Protein AF-A0A7C7US00-F1 (afdb_monomer)

Foldseek 3Di:
DDPPPQDWFKDKQNHTQDGDDDDDPDPDDDDDDGDDPPVSDDPDDMDIDTDDDDDDDDPDDPPDDPPDDDDDDDDDDDD

Structure (mmCIF, N/CA/C/O backbone):
data_AF-A0A7C7US00-F1
#
_entry.id   AF-A0A7C7US00-F1
#
loop_
_atom_site.group_PDB
_atom_site.id
_atom_site.type_symbol
_atom_site.label_atom_id
_atom_site.label_alt_id
_atom_site.label_comp_id
_atom_site.label_asym_id
_atom_site.label_entity_id
_atom_site.label_seq_id
_atom_site.pdbx_PDB_ins_code
_atom_site.Cartn_x
_atom_site.Cartn_y
_atom_site.Cartn_z
_atom_site.occupancy
_atom_site.B_iso_or_equiv
_atom_site.auth_seq_id
_atom_site.auth_comp_id
_atom_site.auth_asym_id
_atom_site.auth_atom_id
_atom_site.pdbx_PDB_model_num
ATOM 1 N N . MET A 1 1 ? 12.617 10.772 -24.980 1.00 35.09 1 MET A N 1
ATOM 2 C CA . MET A 1 1 ? 12.244 10.699 -23.550 1.00 35.09 1 MET A CA 1
ATOM 3 C C . MET A 1 1 ? 11.040 9.779 -23.439 1.00 35.09 1 MET A C 1
ATOM 5 O O . MET A 1 1 ? 9.961 10.186 -23.840 1.00 35.09 1 MET A O 1
ATOM 9 N N . HIS A 1 2 ? 11.222 8.527 -23.011 1.00 38.31 2 HIS A N 1
ATOM 10 C CA . HIS A 1 2 ? 10.087 7.634 -22.763 1.00 38.31 2 HIS A CA 1
ATOM 11 C C . HIS A 1 2 ? 9.559 7.920 -21.360 1.00 38.31 2 HIS A C 1
ATOM 13 O O . HIS A 1 2 ? 10.272 7.747 -20.374 1.00 38.31 2 HIS A O 1
ATOM 19 N N . ASN A 1 3 ? 8.334 8.431 -21.299 1.00 37.75 3 ASN A N 1
ATOM 20 C CA . ASN A 1 3 ? 7.618 8.705 -20.066 1.00 37.75 3 ASN A CA 1
ATOM 21 C C . ASN A 1 3 ? 7.148 7.354 -19.507 1.00 37.75 3 ASN A C 1
ATOM 23 O O . ASN A 1 3 ? 6.085 6.858 -19.873 1.00 37.75 3 ASN A O 1
ATOM 27 N N . LEU A 1 4 ? 7.998 6.699 -18.710 1.00 46.97 4 LEU A N 1
ATOM 28 C CA . LEU A 1 4 ? 7.604 5.524 -17.941 1.00 46.97 4 LEU A CA 1
ATOM 29 C C . LEU A 1 4 ? 6.605 6.020 -16.899 1.00 46.97 4 LEU A C 1
ATOM 31 O O . LEU A 1 4 ? 7.004 6.590 -15.884 1.00 46.97 4 LEU A O 1
ATOM 35 N N . ALA A 1 5 ? 5.311 5.877 -17.190 1.00 48.97 5 ALA A N 1
ATOM 36 C CA . ALA A 1 5 ? 4.265 6.142 -16.218 1.00 48.97 5 ALA A CA 1
ATOM 37 C C . ALA A 1 5 ? 4.654 5.436 -14.909 1.00 48.97 5 ALA A C 1
ATOM 39 O O . ALA A 1 5 ? 4.939 4.238 -14.906 1.00 48.97 5 ALA A O 1
ATOM 40 N N . GLN A 1 6 ? 4.756 6.191 -13.814 1.00 56.06 6 GLN A N 1
ATOM 41 C CA . GLN A 1 6 ? 5.014 5.618 -12.499 1.00 56.06 6 GLN A CA 1
ATOM 42 C C . GLN A 1 6 ? 3.802 4.771 -12.124 1.00 56.06 6 GLN A C 1
ATOM 44 O O . GLN A 1 6 ? 2.743 5.298 -11.807 1.00 56.06 6 GLN A O 1
ATOM 49 N N . THR A 1 7 ? 3.940 3.458 -12.226 1.00 67.50 7 THR A N 1
ATOM 50 C CA . THR A 1 7 ? 2.816 2.524 -12.105 1.00 67.50 7 THR A CA 1
ATOM 51 C C . THR A 1 7 ? 2.980 1.566 -10.925 1.00 67.50 7 THR A C 1
ATOM 53 O O . THR A 1 7 ? 2.180 0.653 -10.754 1.00 67.50 7 THR A O 1
ATOM 56 N N . ASN A 1 8 ? 3.994 1.768 -10.076 1.00 81.44 8 ASN A N 1
ATOM 57 C CA . ASN A 1 8 ? 4.104 1.041 -8.815 1.00 81.44 8 ASN A CA 1
ATOM 58 C C . ASN A 1 8 ? 3.260 1.760 -7.760 1.00 81.44 8 ASN A C 1
ATOM 60 O O . ASN A 1 8 ? 3.651 2.838 -7.320 1.00 81.44 8 ASN A O 1
ATOM 64 N N . ALA A 1 9 ? 2.115 1.211 -7.373 1.00 88.44 9 ALA A N 1
ATOM 65 C CA . ALA A 1 9 ? 1.162 1.883 -6.496 1.00 88.44 9 ALA A CA 1
ATOM 66 C C . ALA A 1 9 ? 1.180 1.306 -5.077 1.00 88.44 9 ALA A C 1
ATOM 68 O O . ALA A 1 9 ? 1.418 0.117 -4.871 1.00 88.44 9 ALA A O 1
ATOM 69 N N . VAL A 1 10 ? 0.893 2.158 -4.095 1.00 91.56 10 VAL A N 1
ATOM 70 C CA . VAL A 1 10 ? 0.672 1.769 -2.700 1.00 91.56 10 VAL A CA 1
ATOM 71 C C . VAL A 1 10 ? -0.742 2.153 -2.314 1.00 91.56 10 VAL A C 1
ATOM 73 O O . VAL A 1 10 ? -1.124 3.320 -2.423 1.00 91.56 10 VAL A O 1
ATOM 76 N N . ARG A 1 11 ? -1.513 1.183 -1.832 1.00 95.12 11 ARG A N 1
ATOM 77 C CA . ARG A 1 11 ? -2.876 1.381 -1.342 1.00 95.12 11 ARG A CA 1
ATOM 78 C C . ARG A 1 11 ? -2.985 0.972 0.119 1.00 95.12 11 ARG A C 1
ATOM 80 O O . ARG A 1 11 ? -2.366 -0.003 0.532 1.00 95.12 11 ARG A O 1
ATOM 87 N N . LEU A 1 12 ? -3.804 1.694 0.873 1.00 96.44 12 LEU A N 1
ATOM 88 C CA . LEU A 1 12 ? -4.233 1.333 2.218 1.00 96.44 12 LEU A CA 1
ATOM 89 C C . LEU A 1 12 ? -5.741 1.142 2.197 1.00 96.44 12 LEU A C 1
ATOM 91 O O . LEU A 1 12 ? -6.455 2.079 1.843 1.00 96.44 12 LEU A O 1
ATOM 95 N N . ASN A 1 13 ? -6.225 -0.033 2.597 1.00 96.38 13 ASN A N 1
ATOM 96 C CA . ASN A 1 13 ? -7.660 -0.321 2.630 1.00 96.38 13 ASN A CA 1
ATOM 97 C C . ASN A 1 13 ? -8.342 0.027 1.287 1.00 96.38 13 ASN A C 1
ATOM 99 O O . ASN A 1 13 ? -9.329 0.763 1.259 1.00 96.38 13 ASN A O 1
ATOM 103 N N . ASP A 1 14 ? -7.747 -0.442 0.183 1.00 94.75 14 ASP A N 1
ATOM 104 C CA . ASP A 1 14 ? -8.129 -0.200 -1.222 1.00 94.75 14 ASP A CA 1
ATOM 105 C C . ASP A 1 14 ? -7.955 1.231 -1.753 1.00 94.75 14 ASP A C 1
ATOM 107 O O . ASP A 1 14 ? -8.106 1.474 -2.954 1.00 94.75 14 ASP A O 1
ATOM 111 N N . GLN A 1 15 ? -7.575 2.183 -0.905 1.00 95.81 15 GLN A N 1
ATOM 112 C CA . GLN A 1 15 ? -7.429 3.588 -1.272 1.00 95.81 15 GLN A CA 1
ATOM 113 C C . GLN A 1 15 ? -5.971 3.933 -1.568 1.00 95.81 15 GLN A C 1
ATOM 115 O O . GLN A 1 15 ? -5.067 3.578 -0.814 1.00 95.81 15 GLN A O 1
ATOM 120 N N . LEU A 1 16 ? -5.734 4.635 -2.676 1.00 94.06 16 LEU A N 1
ATOM 121 C CA . LEU A 1 16 ? -4.391 5.002 -3.125 1.00 94.06 16 LEU A CA 1
ATOM 122 C C . LEU A 1 16 ? -3.727 5.978 -2.141 1.00 94.06 16 LEU A C 1
ATOM 124 O O . LEU A 1 16 ? -4.234 7.074 -1.916 1.00 94.06 16 LEU A O 1
ATOM 128 N N . LEU A 1 17 ? -2.562 5.598 -1.613 1.00 93.81 17 LEU A N 1
ATOM 129 C CA . LEU A 1 17 ? -1.682 6.489 -0.853 1.00 93.81 17 LEU A CA 1
ATOM 130 C C . LEU A 1 17 ? -0.693 7.230 -1.759 1.00 93.81 17 LEU A C 1
ATOM 132 O O . LEU A 1 17 ? -0.322 8.367 -1.473 1.00 93.81 17 LEU A O 1
ATOM 136 N N . GLY A 1 18 ? -0.249 6.590 -2.841 1.00 91.75 18 GLY A N 1
ATOM 137 C CA . GLY A 1 18 ? 0.675 7.181 -3.802 1.00 91.75 18 GLY A CA 1
ATOM 138 C C . GLY A 1 18 ? 1.450 6.135 -4.591 1.00 91.75 18 GLY A C 1
ATOM 139 O O . GLY A 1 18 ? 1.098 4.955 -4.601 1.00 91.75 18 GLY A O 1
ATOM 140 N N . TYR A 1 19 ? 2.517 6.584 -5.247 1.00 86.94 19 TYR A N 1
ATOM 141 C CA . TYR A 1 19 ? 3.351 5.746 -6.101 1.00 86.94 19 TYR A CA 1
ATOM 142 C C . TYR A 1 19 ? 4.747 5.566 -5.507 1.00 86.94 19 TYR A C 1
ATOM 144 O O . TYR A 1 19 ? 5.321 6.492 -4.929 1.00 86.94 19 TYR A O 1
ATOM 152 N N . LEU A 1 20 ? 5.299 4.364 -5.654 1.00 82.44 20 LEU A N 1
ATOM 153 C CA . LEU A 1 20 ? 6.708 4.100 -5.397 1.00 82.44 20 LEU A CA 1
ATOM 154 C C . LEU A 1 20 ? 7.556 4.668 -6.542 1.00 82.44 20 LEU A C 1
ATOM 156 O O . LEU A 1 20 ? 7.099 4.698 -7.690 1.00 82.44 20 LEU A O 1
ATOM 160 N N . PRO A 1 21 ? 8.809 5.071 -6.266 1.00 74.81 21 PRO A N 1
ATOM 161 C CA . PRO A 1 21 ? 9.728 5.472 -7.320 1.00 74.81 21 PRO A CA 1
ATOM 162 C C . PRO A 1 21 ? 9.876 4.356 -8.365 1.00 74.81 21 PRO A C 1
ATOM 164 O O . PRO A 1 21 ? 9.919 3.166 -8.036 1.00 74.81 21 PRO A O 1
ATOM 167 N N . ALA A 1 22 ? 9.947 4.753 -9.636 1.00 65.69 22 ALA A N 1
ATOM 168 C CA . ALA A 1 22 ? 10.267 3.835 -10.719 1.00 65.69 22 ALA A CA 1
ATOM 169 C C . ALA A 1 22 ? 11.681 3.279 -10.496 1.00 65.69 22 ALA A C 1
ATOM 171 O O . ALA A 1 22 ? 12.616 4.031 -10.218 1.00 65.69 22 ALA A O 1
ATOM 172 N N . ARG A 1 23 ? 11.817 1.956 -10.578 1.00 58.56 23 ARG A N 1
ATOM 173 C CA . ARG A 1 23 ? 13.082 1.263 -10.341 1.00 58.56 23 ARG A CA 1
ATOM 174 C C . ARG A 1 23 ? 14.038 1.465 -11.524 1.00 58.56 23 ARG A C 1
ATOM 176 O O . ARG A 1 23 ? 13.638 1.286 -12.672 1.00 58.56 23 ARG A O 1
ATOM 183 N N . ASP A 1 24 ? 15.301 1.766 -11.234 1.00 57.06 24 ASP A N 1
ATOM 184 C CA . ASP A 1 24 ? 16.430 1.503 -12.128 1.00 57.06 24 ASP A CA 1
ATOM 185 C C . ASP A 1 24 ? 16.862 0.030 -11.981 1.00 57.06 24 ASP A C 1
ATOM 187 O O . ASP A 1 24 ? 16.627 -0.593 -10.954 1.00 57.06 24 ASP A O 1
ATOM 191 N N . ASN A 1 25 ? 17.467 -0.604 -12.988 1.00 57.78 25 ASN A N 1
ATOM 192 C CA . ASN A 1 25 ? 17.715 -2.063 -12.965 1.00 57.78 25 ASN A CA 1
ATOM 193 C C . ASN A 1 25 ? 18.631 -2.569 -11.814 1.00 57.78 25 ASN A C 1
ATOM 195 O O . ASN A 1 25 ? 18.898 -3.769 -11.722 1.00 57.78 25 ASN A O 1
ATOM 199 N N . ALA A 1 26 ? 19.089 -1.695 -10.913 1.00 60.38 26 ALA A N 1
ATOM 200 C CA . ALA A 1 26 ? 19.892 -2.019 -9.745 1.00 60.38 26 ALA A CA 1
ATOM 201 C C . ALA A 1 26 ? 19.044 -2.580 -8.576 1.00 60.38 26 ALA A C 1
ATOM 203 O O . ALA 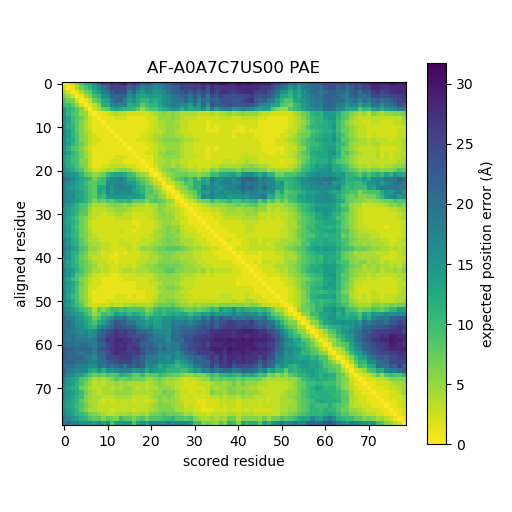A 1 26 ? 17.906 -2.159 -8.337 1.00 60.38 26 ALA A O 1
ATOM 204 N N . PRO A 1 27 ? 19.524 -3.601 -7.844 1.00 63.06 27 PRO A N 1
ATOM 205 C CA . PRO A 1 27 ? 18.891 -4.051 -6.606 1.00 63.06 27 PRO A CA 1
ATOM 206 C C . PRO A 1 27 ? 19.153 -3.026 -5.496 1.00 63.06 27 PRO A C 1
ATOM 208 O O . PRO A 1 27 ? 20.238 -2.980 -4.922 1.00 63.06 27 PRO A O 1
ATOM 211 N N . THR A 1 28 ? 18.147 -2.209 -5.189 1.00 73.19 28 THR A N 1
ATOM 212 C CA . THR A 1 28 ? 18.281 -1.096 -4.243 1.00 73.19 28 THR A CA 1
ATOM 213 C C . THR A 1 28 ? 17.162 -1.132 -3.208 1.00 73.19 28 THR A C 1
ATOM 215 O O . THR A 1 28 ? 15.996 -1.350 -3.537 1.00 73.19 28 THR A O 1
ATOM 218 N N . TRP A 1 29 ? 17.507 -0.887 -1.941 1.00 81.69 29 TRP A N 1
ATOM 219 C CA . TRP A 1 29 ? 16.519 -0.629 -0.895 1.00 81.69 29 TRP A CA 1
ATOM 220 C C . TRP A 1 29 ? 16.011 0.807 -1.005 1.00 81.69 29 TRP A C 1
ATOM 222 O O . TRP A 1 29 ? 16.802 1.743 -0.904 1.00 81.69 29 TRP A O 1
ATOM 232 N N . VAL A 1 30 ? 14.697 0.981 -1.131 1.00 81.19 30 VAL A N 1
ATOM 233 C CA . VAL A 1 30 ? 14.046 2.298 -1.113 1.00 81.19 30 VAL A CA 1
ATOM 234 C C . VAL A 1 30 ? 13.243 2.485 0.173 1.00 81.19 30 VAL A C 1
ATOM 236 O O . VAL A 1 30 ? 12.618 1.547 0.668 1.00 81.19 30 VAL A O 1
ATOM 239 N N . SER A 1 31 ? 13.268 3.702 0.714 1.00 87.81 31 SER A N 1
ATOM 240 C CA . SER A 1 31 ? 12.453 4.110 1.861 1.00 87.81 31 SER A CA 1
ATOM 241 C C . SER A 1 31 ? 11.488 5.195 1.411 1.00 87.81 31 SER A C 1
ATOM 243 O O . SER A 1 31 ? 11.910 6.201 0.847 1.00 87.81 31 SER A O 1
ATOM 245 N N . VAL A 1 32 ? 10.202 4.999 1.682 1.00 88.75 32 VAL A N 1
ATOM 246 C CA . VAL A 1 32 ? 9.134 5.941 1.338 1.00 88.75 32 VAL A CA 1
ATOM 247 C C . VAL A 1 32 ? 8.224 6.147 2.542 1.00 88.75 32 VAL A C 1
ATOM 249 O O . VAL A 1 32 ? 8.043 5.241 3.354 1.00 88.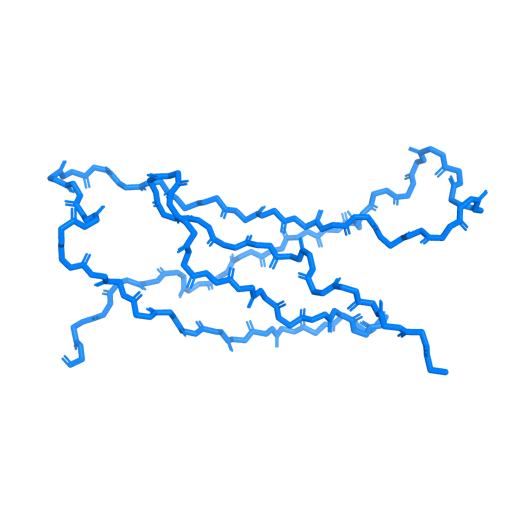75 32 VAL A O 1
ATOM 252 N N . ALA A 1 33 ? 7.660 7.344 2.660 1.00 92.62 33 ALA A N 1
ATOM 253 C CA . ALA A 1 33 ? 6.671 7.676 3.674 1.00 92.62 33 ALA A CA 1
ATOM 254 C C . ALA A 1 33 ? 5.463 8.305 2.986 1.00 92.62 33 ALA A C 1
ATOM 256 O O . ALA A 1 33 ? 5.625 9.212 2.170 1.00 92.62 33 ALA A O 1
ATOM 257 N N . PHE A 1 34 ? 4.268 7.840 3.339 1.00 92.81 34 PHE A N 1
ATOM 258 C CA . PHE A 1 34 ? 3.013 8.372 2.822 1.00 92.81 34 PHE A CA 1
ATOM 259 C C . PHE A 1 34 ? 2.199 8.971 3.970 1.00 92.81 34 PHE A C 1
ATOM 261 O O . PHE A 1 34 ? 2.133 8.361 5.041 1.00 92.81 34 PHE A O 1
ATOM 268 N N . PRO A 1 35 ? 1.576 10.147 3.782 1.00 93.88 35 PRO A N 1
ATOM 269 C CA . PRO A 1 35 ? 0.593 10.637 4.734 1.00 93.88 35 PRO A CA 1
ATOM 270 C C . PRO A 1 35 ? -0.619 9.698 4.732 1.00 93.88 35 PRO A C 1
ATOM 272 O O . PRO A 1 35 ? -1.163 9.380 3.677 1.00 93.88 35 PRO A O 1
ATOM 275 N N . VAL A 1 36 ? -1.046 9.262 5.918 1.00 93.75 36 VAL A N 1
ATOM 276 C CA . VAL A 1 36 ? -2.235 8.418 6.096 1.00 93.75 36 VAL A CA 1
ATOM 277 C C . VAL A 1 36 ? -3.318 9.243 6.790 1.00 93.75 36 VAL A C 1
ATOM 279 O O . VAL A 1 36 ? -3.191 9.525 7.984 1.00 93.75 36 VAL A O 1
ATOM 282 N N . PRO A 1 37 ? -4.382 9.659 6.081 1.00 91.94 37 PRO A N 1
ATOM 283 C CA . PRO A 1 37 ? -5.508 10.337 6.711 1.00 91.94 37 PRO A CA 1
ATOM 284 C C . PRO A 1 37 ? -6.171 9.444 7.764 1.00 91.94 37 PRO A C 1
ATOM 286 O O . PRO A 1 37 ? -6.403 8.262 7.530 1.00 91.94 37 PRO A O 1
ATOM 289 N N . ALA A 1 38 ? -6.528 10.009 8.919 1.00 91.44 38 ALA A N 1
ATOM 290 C CA . ALA A 1 38 ? -7.091 9.229 10.024 1.00 91.44 38 ALA A CA 1
ATOM 291 C C . ALA A 1 38 ? -8.380 8.475 9.640 1.00 91.44 38 ALA A C 1
ATOM 293 O O . A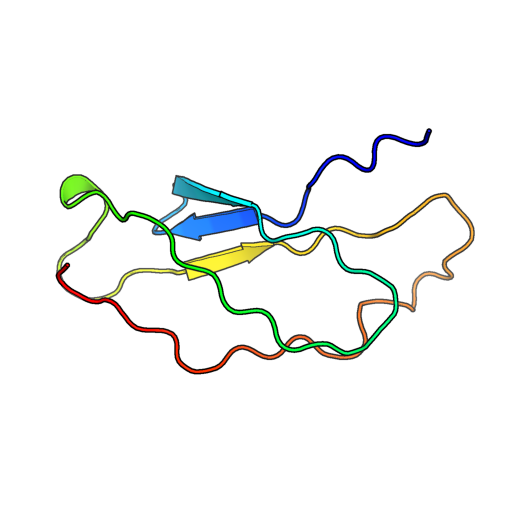LA A 1 38 ? -8.588 7.358 10.098 1.00 91.44 38 ALA A O 1
ATOM 294 N N . GLY A 1 39 ? -9.205 9.047 8.754 1.00 94.12 39 GLY A N 1
ATOM 295 C CA . GLY A 1 39 ? -10.440 8.416 8.268 1.00 94.12 39 GLY A CA 1
ATOM 296 C C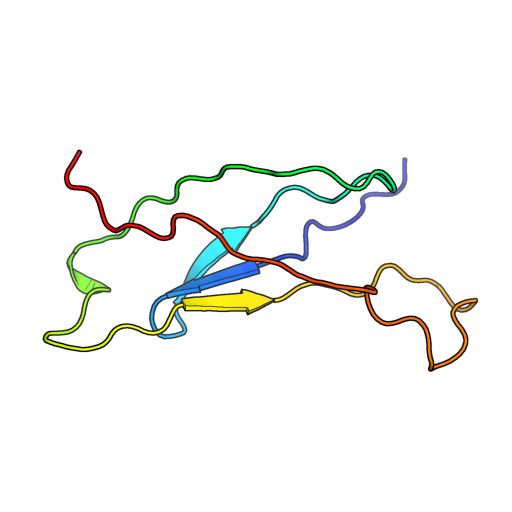 . GLY A 1 39 ? -10.229 7.190 7.371 1.00 94.12 39 GLY A C 1
ATOM 297 O O . GLY A 1 39 ? -11.181 6.465 7.109 1.00 94.12 39 GLY A O 1
ATOM 298 N N . LEU A 1 40 ? -8.999 6.944 6.910 1.00 94.50 40 LEU A N 1
ATOM 299 C CA . LEU A 1 40 ? -8.642 5.736 6.165 1.00 94.50 40 LEU A CA 1
ATOM 300 C C . LEU A 1 40 ? -8.295 4.560 7.073 1.00 94.50 40 LEU A C 1
ATOM 302 O O . LEU A 1 40 ? -8.299 3.425 6.604 1.00 94.50 40 LEU A O 1
ATOM 306 N N . LEU A 1 41 ? -7.992 4.813 8.348 1.00 95.44 41 LEU A N 1
ATOM 307 C CA . LEU A 1 41 ? -7.659 3.770 9.306 1.00 95.44 41 LEU A CA 1
ATOM 308 C C . LEU A 1 41 ? -8.930 3.125 9.859 1.00 95.44 41 LEU A C 1
ATOM 310 O O . LEU A 1 41 ? -9.885 3.798 10.243 1.00 95.44 41 LEU A O 1
ATOM 314 N N . ARG A 1 42 ? -8.914 1.797 9.941 1.00 94.81 42 ARG A N 1
ATOM 315 C CA . ARG A 1 42 ? -9.969 0.989 10.555 1.00 94.81 42 ARG A CA 1
ATOM 316 C C . ARG A 1 42 ? -9.521 0.532 11.946 1.00 94.81 42 ARG A C 1
ATOM 318 O O . ARG A 1 42 ? -8.331 0.246 12.125 1.00 94.81 42 ARG A O 1
ATOM 325 N N . PRO A 1 43 ? -10.438 0.421 12.925 1.00 94.12 43 PRO A N 1
ATOM 326 C CA . PRO A 1 43 ? -10.160 -0.313 14.152 1.00 94.12 43 PRO A CA 1
ATOM 327 C C . PRO A 1 43 ? -9.726 -1.748 13.824 1.00 94.12 43 PRO A C 1
ATOM 329 O O . PRO A 1 43 ?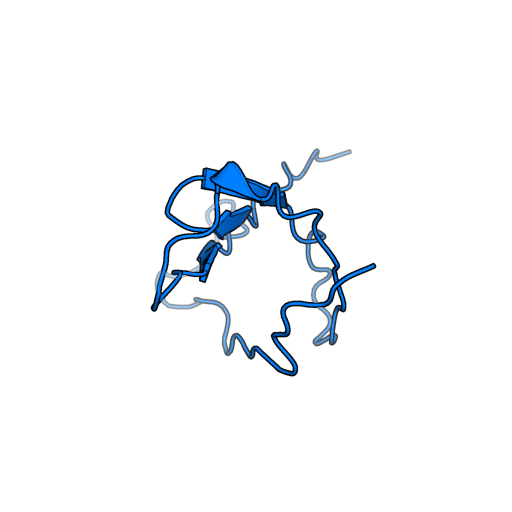 -10.396 -2.443 13.063 1.00 94.12 43 PRO A O 1
ATOM 332 N N . GLY A 1 44 ? -8.606 -2.191 14.397 1.00 93.69 44 GLY A N 1
ATOM 333 C CA . GLY A 1 44 ? -8.039 -3.511 14.122 1.00 93.69 44 GLY A CA 1
ATOM 334 C C . GLY A 1 44 ? -7.125 -3.527 12.895 1.00 93.69 44 GLY A C 1
ATOM 335 O O . GLY A 1 44 ? -6.201 -2.717 12.787 1.00 93.69 44 GLY A O 1
ATOM 336 N N . TYR A 1 45 ? -7.337 -4.496 12.004 1.00 94.94 45 TYR A N 1
ATOM 337 C CA . TYR A 1 45 ? -6.460 -4.719 10.85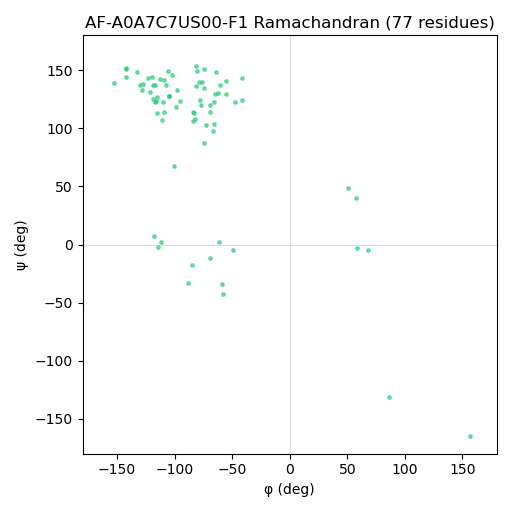7 1.00 94.94 45 TYR A CA 1
ATOM 338 C C . TYR A 1 45 ? -6.688 -3.693 9.748 1.00 94.94 45 TYR A C 1
ATOM 340 O O . TYR A 1 45 ? -7.817 -3.330 9.418 1.00 94.94 45 TYR A O 1
ATOM 348 N N . ASN A 1 46 ? -5.580 -3.261 9.156 1.00 95.56 46 ASN A N 1
ATOM 349 C CA . ASN A 1 46 ? -5.548 -2.447 7.953 1.00 95.56 46 ASN A CA 1
ATOM 350 C C . ASN A 1 46 ? -4.712 -3.190 6.912 1.00 95.56 46 ASN A C 1
ATOM 352 O O . ASN A 1 46 ? -3.721 -3.833 7.265 1.00 95.56 46 ASN A O 1
ATOM 356 N N . GLU A 1 47 ? -5.108 -3.099 5.651 1.00 96.25 47 GLU A N 1
ATOM 357 C CA . GLU A 1 47 ? -4.459 -3.811 4.554 1.00 96.25 47 GLU A CA 1
ATOM 358 C C . GLU A 1 47 ? -3.603 -2.852 3.732 1.00 96.25 47 GLU A C 1
ATOM 360 O O . GLU A 1 47 ? -4.079 -1.797 3.311 1.00 96.25 47 GLU A O 1
ATOM 365 N N . LEU A 1 48 ? -2.337 -3.216 3.520 1.00 94.12 48 LEU A N 1
ATOM 366 C CA . LEU A 1 48 ? -1.406 -2.479 2.674 1.00 94.12 48 LEU A CA 1
AT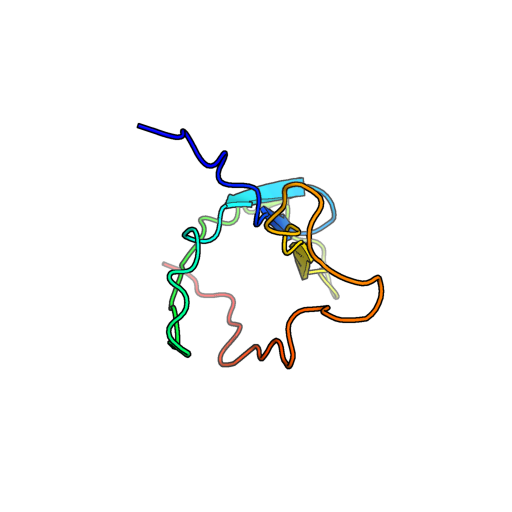OM 367 C C . LEU A 1 48 ? -1.150 -3.288 1.402 1.00 94.12 48 LEU A C 1
ATOM 369 O O . LEU A 1 48 ? -0.509 -4.338 1.459 1.00 94.12 48 LEU A O 1
ATOM 373 N N . THR A 1 49 ? -1.589 -2.764 0.263 1.00 93.56 49 THR A N 1
ATOM 374 C CA . THR A 1 49 ? -1.388 -3.390 -1.048 1.00 93.56 49 THR A CA 1
ATOM 375 C C . THR A 1 49 ? -0.304 -2.640 -1.802 1.00 93.56 49 THR A C 1
ATOM 377 O O . THR A 1 49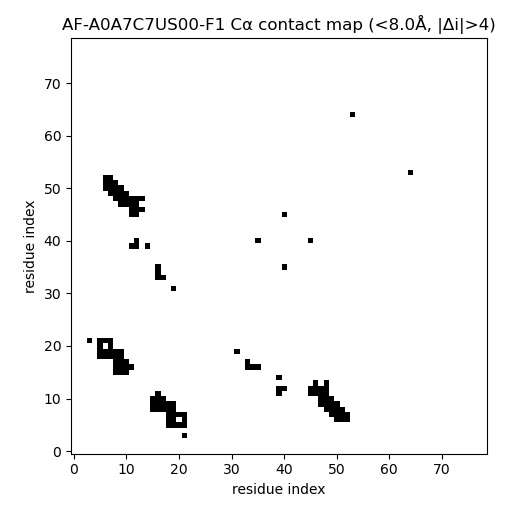 ? -0.375 -1.419 -1.953 1.00 93.56 49 THR A O 1
ATOM 380 N N . VAL A 1 50 ? 0.701 -3.369 -2.285 1.00 87.81 50 VAL A N 1
ATOM 381 C CA . VAL A 1 50 ? 1.754 -2.821 -3.142 1.00 87.81 50 VAL A CA 1
ATOM 382 C C . VAL A 1 50 ? 1.663 -3.478 -4.508 1.00 87.81 50 VAL A C 1
ATOM 384 O O . VAL A 1 50 ? 1.910 -4.672 -4.659 1.00 87.81 50 VAL A O 1
ATOM 387 N N . GLU A 1 51 ? 1.313 -2.677 -5.503 1.00 84.75 51 GLU A N 1
ATOM 388 C CA . GLU A 1 51 ? 1.239 -3.092 -6.896 1.00 84.75 51 GLU A CA 1
ATOM 389 C C . GLU A 1 51 ? 2.564 -2.735 -7.564 1.00 84.75 51 GLU A C 1
ATOM 391 O O . GLU A 1 51 ? 2.987 -1.580 -7.538 1.00 84.75 51 GLU A O 1
ATOM 396 N N . VAL A 1 52 ? 3.236 -3.725 -8.149 1.00 76.69 52 VAL A N 1
ATOM 397 C CA . VAL A 1 52 ? 4.465 -3.515 -8.918 1.00 76.69 52 VAL A CA 1
ATOM 398 C C . VAL A 1 52 ? 4.152 -3.766 -10.379 1.00 76.69 52 VAL A C 1
ATOM 400 O O . VAL A 1 52 ? 3.692 -4.843 -10.759 1.00 76.69 52 VAL A O 1
ATOM 403 N N . SER A 1 53 ? 4.398 -2.764 -11.206 1.00 69.62 53 SER A N 1
ATOM 404 C CA . SER A 1 53 ? 4.085 -2.848 -12.618 1.00 69.62 53 SER A CA 1
ATOM 405 C C . SER A 1 53 ? 5.134 -3.606 -13.408 1.00 69.62 53 SER A C 1
ATOM 407 O O . SER A 1 53 ? 6.330 -3.619 -13.098 1.00 69.62 53 SER A O 1
ATOM 409 N N . ARG A 1 54 ? 4.663 -4.257 -14.471 1.00 60.38 54 ARG A N 1
ATOM 410 C CA . ARG A 1 54 ? 5.529 -4.934 -15.431 1.00 60.38 54 ARG A CA 1
ATOM 411 C C . ARG A 1 54 ? 6.160 -3.876 -16.334 1.00 60.38 54 ARG A C 1
ATOM 413 O O . ARG A 1 54 ? 5.454 -3.128 -17.003 1.00 60.38 54 ARG A O 1
ATOM 420 N N . LEU A 1 55 ? 7.489 -3.806 -16.335 1.00 55.19 55 LEU A N 1
ATOM 421 C CA . LEU A 1 55 ? 8.240 -3.088 -17.362 1.00 55.19 55 LEU A CA 1
ATOM 422 C C . LEU A 1 55 ? 8.079 -3.872 -18.669 1.00 55.19 55 LEU A C 1
ATOM 424 O O . LEU A 1 55 ? 8.562 -4.995 -18.749 1.00 55.19 55 LEU A O 1
ATOM 428 N N . ALA A 1 56 ? 7.422 -3.316 -19.685 1.00 49.03 56 ALA A N 1
ATOM 429 C CA . ALA A 1 56 ? 7.428 -3.909 -21.024 1.00 49.03 56 ALA A CA 1
ATOM 430 C C . ALA A 1 56 ? 7.488 -2.815 -22.105 1.00 49.03 56 ALA A C 1
ATOM 432 O O . ALA A 1 56 ? 7.042 -1.690 -21.867 1.00 49.03 56 ALA A O 1
ATOM 433 N N . PRO A 1 57 ? 8.085 -3.138 -23.266 1.00 53.78 57 PRO A N 1
ATOM 434 C CA . PRO A 1 57 ? 7.289 -3.832 -24.276 1.00 53.78 57 PRO A CA 1
ATOM 435 C C . PRO A 1 57 ? 7.923 -5.138 -24.802 1.00 53.78 57 PRO A C 1
ATOM 437 O O . PRO A 1 57 ? 9.123 -5.226 -25.053 1.00 53.78 57 PRO A O 1
ATOM 440 N N . ASP A 1 58 ? 7.071 -6.153 -24.952 1.00 49.12 58 ASP A N 1
ATOM 441 C CA . ASP A 1 58 ? 7.086 -7.266 -25.922 1.00 49.12 58 ASP A CA 1
ATOM 442 C C . ASP A 1 58 ? 8.267 -8.255 -26.028 1.00 49.12 58 ASP A C 1
ATOM 444 O O . ASP A 1 58 ? 8.145 -9.234 -26.761 1.00 49.12 58 ASP A O 1
ATOM 448 N N . TYR A 1 59 ? 9.361 -8.111 -25.271 1.00 44.00 59 TYR A N 1
ATOM 449 C CA . TYR A 1 59 ? 10.479 -9.085 -25.298 1.00 44.00 59 TYR A CA 1
ATOM 450 C C . TYR A 1 59 ? 10.677 -9.911 -24.022 1.00 44.00 59 TYR A C 1
ATOM 452 O O . TYR A 1 59 ? 11.586 -10.743 -23.955 1.00 44.00 59 TYR A O 1
ATOM 460 N N . GLN A 1 60 ? 9.829 -9.746 -23.008 1.00 45.78 60 GLN A N 1
ATOM 461 C CA . GLN A 1 60 ? 9.859 -10.642 -21.857 1.00 45.78 60 GLN A CA 1
ATOM 462 C C . GLN A 1 60 ? 9.077 -11.910 -22.190 1.00 45.78 60 GLN A C 1
ATOM 464 O O . GLN A 1 60 ? 7.849 -11.902 -22.250 1.00 45.78 60 GLN A O 1
ATOM 469 N N . LYS A 1 61 ? 9.806 -13.022 -22.374 1.00 42.31 61 LYS A N 1
ATOM 470 C CA . LYS A 1 61 ? 9.251 -14.365 -22.155 1.00 42.31 61 LYS A CA 1
ATOM 471 C C . LYS A 1 61 ? 8.399 -14.331 -20.883 1.00 42.31 61 LYS A C 1
ATOM 473 O O . LYS A 1 61 ? 8.782 -13.665 -19.920 1.00 42.31 61 LYS A O 1
ATOM 478 N N . SER A 1 62 ? 7.295 -15.070 -20.887 1.00 51.06 62 SER A N 1
ATOM 479 C CA . SER A 1 62 ? 6.259 -15.168 -19.842 1.00 51.06 62 SER A CA 1
ATOM 480 C C . SER A 1 62 ? 6.748 -15.401 -18.403 1.00 51.06 62 SER A C 1
ATOM 482 O O . SER A 1 62 ? 5.940 -15.368 -17.479 1.00 51.06 62 SER A O 1
ATOM 484 N N . ASP A 1 63 ? 8.050 -15.600 -18.209 1.00 45.00 63 ASP A N 1
ATOM 485 C CA . ASP A 1 63 ? 8.649 -16.195 -17.023 1.00 45.00 63 ASP A CA 1
ATOM 486 C C . ASP A 1 63 ? 9.526 -15.203 -16.228 1.00 45.00 63 ASP A C 1
ATOM 488 O O . ASP A 1 63 ? 10.049 -15.561 -15.178 1.00 45.00 63 ASP A O 1
ATOM 492 N N . PHE A 1 64 ? 9.694 -13.950 -16.682 1.00 41.62 64 PHE A N 1
ATOM 493 C CA . PHE A 1 64 ? 10.450 -12.923 -15.942 1.00 41.62 64 PHE A CA 1
ATOM 494 C C . PHE A 1 64 ? 9.534 -11.950 -15.193 1.00 41.62 64 PHE A C 1
ATOM 496 O O . PHE A 1 64 ? 9.448 -10.755 -15.473 1.00 41.62 64 PHE A O 1
ATOM 503 N N . THR A 1 65 ? 8.863 -12.485 -14.180 1.00 49.12 65 THR A N 1
ATOM 504 C CA . THR A 1 65 ? 8.432 -11.718 -13.009 1.00 49.12 65 THR A CA 1
ATOM 505 C C . THR A 1 65 ? 9.659 -11.213 -12.249 1.00 49.12 65 THR A C 1
ATOM 507 O O . THR A 1 65 ? 10.709 -11.850 -12.248 1.00 49.12 65 THR A O 1
ATOM 510 N N . TRP A 1 66 ? 9.547 -10.049 -11.612 1.00 52.53 66 TRP A N 1
ATOM 511 C CA . TRP A 1 66 ? 10.534 -9.543 -10.658 1.00 52.53 66 TRP A CA 1
ATOM 512 C C . TRP A 1 66 ? 11.015 -10.682 -9.745 1.00 52.53 66 TRP A C 1
ATOM 514 O O . TRP A 1 66 ? 10.177 -11.352 -9.151 1.00 52.53 66 TRP A O 1
ATOM 524 N N . GLY A 1 67 ? 12.333 -10.921 -9.686 1.00 55.97 67 GLY A N 1
ATOM 525 C CA . GLY A 1 67 ? 12.891 -12.114 -9.034 1.00 55.97 67 GLY A CA 1
ATOM 526 C C . GLY A 1 67 ? 12.488 -12.237 -7.565 1.00 55.97 67 GLY A C 1
ATOM 527 O O . GLY A 1 67 ? 12.073 -13.309 -7.155 1.00 55.97 67 GLY A O 1
ATOM 528 N N . ASP A 1 68 ? 12.523 -11.121 -6.826 1.00 66.50 68 ASP A N 1
ATOM 529 C CA . ASP A 1 68 ? 12.082 -11.020 -5.434 1.00 66.50 68 ASP A CA 1
ATOM 530 C C . ASP A 1 68 ? 11.628 -9.586 -5.110 1.00 66.50 68 ASP A C 1
ATOM 532 O O . ASP A 1 68 ? 12.288 -8.611 -5.484 1.00 66.50 68 ASP A O 1
ATOM 536 N N . VAL A 1 69 ? 10.527 -9.445 -4.364 1.00 75.19 69 VAL A N 1
ATOM 537 C CA . VAL A 1 69 ? 10.106 -8.180 -3.739 1.00 75.19 69 VAL A CA 1
ATOM 538 C C . VAL A 1 69 ? 10.134 -8.370 -2.230 1.00 75.19 69 VAL A C 1
ATOM 540 O O . VAL A 1 69 ? 9.488 -9.269 -1.698 1.00 75.19 69 VAL A O 1
ATOM 543 N N . GLN A 1 70 ? 10.886 -7.520 -1.533 1.00 83.25 70 GLN A N 1
ATOM 544 C CA . GLN A 1 70 ? 11.041 -7.605 -0.084 1.00 83.25 70 GLN A CA 1
ATOM 545 C C . GLN A 1 70 ? 10.582 -6.315 0.583 1.00 83.25 70 GLN A C 1
ATOM 547 O O . GLN A 1 70 ? 11.013 -5.218 0.227 1.00 83.25 70 GLN A O 1
ATOM 552 N N . PHE A 1 71 ? 9.751 -6.464 1.609 1.00 86.69 71 PHE A N 1
ATOM 553 C CA . PHE A 1 71 ? 9.315 -5.367 2.460 1.00 86.69 71 PHE A CA 1
ATOM 554 C C . PHE A 1 71 ? 9.980 -5.479 3.826 1.00 86.69 71 PHE A C 1
ATOM 556 O O . PHE A 1 71 ? 10.063 -6.558 4.411 1.00 86.69 71 PHE A O 1
ATOM 563 N N . ARG A 1 72 ? 10.440 -4.350 4.369 1.00 89.88 72 ARG A N 1
ATOM 564 C CA . ARG A 1 72 ? 10.984 -4.284 5.727 1.00 89.88 72 ARG A CA 1
ATOM 565 C C . ARG A 1 72 ? 10.581 -2.984 6.398 1.00 89.88 72 ARG A C 1
ATOM 567 O O . ARG A 1 72 ? 10.451 -1.962 5.735 1.00 89.88 72 ARG A O 1
ATOM 574 N N . ARG A 1 73 ? 10.475 -3.021 7.729 1.00 91.38 73 ARG A N 1
ATOM 575 C CA . ARG A 1 73 ? 10.234 -1.837 8.575 1.00 91.38 73 ARG A CA 1
ATOM 576 C C . ARG A 1 73 ? 8.952 -1.069 8.210 1.00 91.38 73 ARG A C 1
ATOM 578 O O . ARG A 1 73 ? 8.940 0.155 8.270 1.00 91.38 73 ARG A O 1
ATOM 585 N N . ILE A 1 74 ? 7.875 -1.782 7.882 1.00 90.62 74 ILE A N 1
ATOM 586 C CA . ILE A 1 74 ? 6.548 -1.175 7.725 1.00 90.62 74 ILE A CA 1
ATOM 587 C C . ILE A 1 74 ? 6.068 -0.729 9.110 1.00 90.62 74 ILE A C 1
ATOM 589 O O . ILE A 1 74 ? 5.981 -1.545 10.028 1.00 90.62 74 ILE A O 1
ATOM 593 N N . ARG A 1 75 ? 5.812 0.571 9.273 1.00 93.38 75 ARG A N 1
ATOM 594 C CA . ARG A 1 75 ? 5.399 1.182 10.541 1.00 93.38 75 ARG A CA 1
ATOM 595 C C . ARG A 1 75 ? 4.360 2.266 10.291 1.00 93.38 75 ARG A C 1
ATOM 597 O O . ARG A 1 75 ? 4.453 2.994 9.307 1.00 93.38 75 ARG A O 1
ATOM 604 N N . LEU A 1 76 ? 3.411 2.383 11.214 1.00 92.06 76 LEU A N 1
ATOM 605 C CA . LEU A 1 76 ? 2.532 3.540 11.334 1.00 92.06 76 LEU A CA 1
ATOM 606 C C . LEU A 1 76 ? 3.101 4.443 12.432 1.00 92.06 76 LEU A C 1
ATOM 608 O O . LEU A 1 76 ? 3.224 4.016 13.579 1.00 92.06 76 LEU A O 1
ATOM 612 N N . GLU A 1 77 ? 3.474 5.670 12.079 1.00 92.19 77 GLU A N 1
ATOM 613 C CA . GLU A 1 77 ? 4.100 6.631 12.992 1.00 92.19 77 GLU A CA 1
ATOM 614 C C . GLU A 1 77 ? 3.210 7.870 13.126 1.00 92.19 77 GLU A C 1
ATOM 616 O O . GLU A 1 77 ? 2.675 8.370 12.135 1.00 92.19 77 GLU A O 1
ATOM 621 N N . ARG A 1 78 ? 3.052 8.379 14.352 1.00 85.88 78 ARG A N 1
ATOM 622 C CA . ARG A 1 78 ? 2.422 9.681 14.594 1.00 85.88 78 ARG A CA 1
ATOM 623 C C . ARG A 1 78 ? 3.502 10.749 14.407 1.00 85.88 78 ARG A C 1
ATOM 625 O O . ARG A 1 78 ? 4.463 10.759 15.172 1.00 85.88 78 ARG A O 1
ATOM 632 N N . ARG A 1 79 ? 3.369 11.579 13.372 1.00 67.56 79 ARG A N 1
ATOM 633 C CA . ARG A 1 79 ? 4.214 12.761 13.154 1.00 67.56 79 ARG A CA 1
ATOM 634 C C . ARG A 1 79 ? 3.557 14.010 13.716 1.00 67.56 79 ARG A C 1
ATOM 636 O O . ARG A 1 79 ? 2.306 14.024 13.767 1.00 67.56 79 ARG A O 1
#

Mean predicted aligned error: 9.28 Å

pLDDT: mean 75.89, std 19.39, range [35.09, 96.44]

Sequence (79 aa):
MHNLAQTNAVRLNDQLLGYLPARDNAPTWVSVAFPVPAGLLRPGYNELTVEVSRLAPDYQKSDFTWGDVQFRRIRLERR

Secondary structure (DSSP, 8-state):
--------EEEETTEEEEEPPPPPSS-----------GGGPPSS---EEEE-----SS---TT---S------------

Solvent-accessible surface area (backbone atoms only — not comparable to full-atom values): 5876 Å² total; per-residue (Å²): 134,84,82,74,73,71,58,25,37,34,24,46,66,89,40,81,60,49,65,48,81,76,81,64,100,66,96,71,92,82,87,86,86,69,85,73,62,72,90,68,63,53,90,80,79,74,50,78,48,76,47,76,59,83,89,75,82,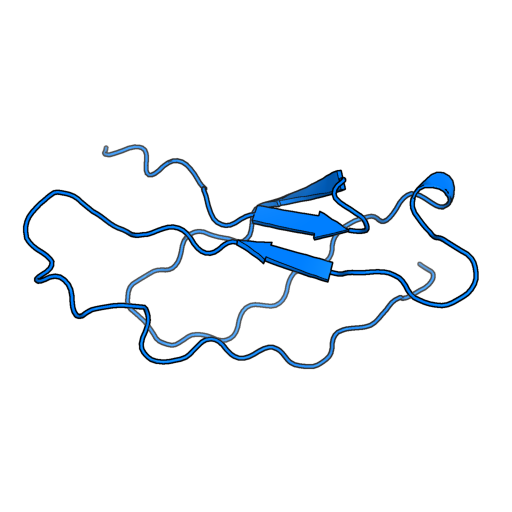95,72,73,62,98,78,75,64,82,91,77,88,87,88,76,90,86,77,91,78,92,127

Radius of gyration: 15.02 Å; Cα contacts (8 Å, |Δi|>4): 66; chains: 1; bounding box: 30×29×40 Å